Protein AF-A0A1G3VFN0-F1 (afdb_monomer_lite)

Secondary structure (DSSP, 8-state):
-EESS-TTSHHHHHHHHHHHHHHHHHSS----EE---GGGHHHHHHHHHS-SSSS--B---HIIIIIHHHHS--SS---HHHHHHHHHHHHHHHHHHHHHHHHTTT-TTHHHHSHHHHHHHHHHHHHHHHHHHHHHHHHHHHHHHHH--

pLDDT: mean 78.55, std 10.73, range [49.28, 92.75]

Sequence (149 aa):
MVIDQGPGGQNDVMTRAVSKAAEKVLGQPIICENRPGGGMIVARNYVLKSKPDGYTLGTGGSYNTVTWPHMQKLPFKYEIAPLVLAFILGPLAENAFRQCLIMSQGNYFIFLSRPFPLIALTIALFLFASQILPSIRKRRRIIAEIEES

Structure (mmCIF, N/CA/C/O backbone):
data_AF-A0A1G3VFN0-F1
#
_entry.id   AF-A0A1G3VFN0-F1
#
loop_
_atom_site.group_PDB
_atom_site.id
_atom_site.type_symbol
_atom_site.label_atom_id
_atom_site.label_alt_id
_atom_site.label_comp_id
_atom_site.label_asym_id
_atom_site.label_entity_id
_atom_site.label_seq_id
_atom_site.pdbx_PDB_ins_code
_atom_site.Cartn_x
_atom_site.Cartn_y
_atom_site.Cartn_z
_atom_site.occupancy
_atom_site.B_iso_or_equiv
_atom_site.auth_seq_id
_atom_site.auth_comp_id
_atom_site.auth_asym_id
_atom_site.auth_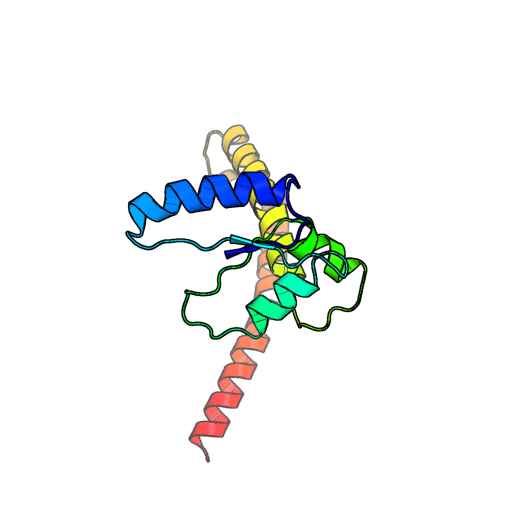atom_id
_atom_site.pdbx_PDB_model_num
ATOM 1 N N . MET A 1 1 ? -11.650 3.951 13.563 1.00 86.88 1 MET A N 1
ATOM 2 C CA . MET A 1 1 ? -10.718 4.501 12.556 1.00 86.88 1 MET A CA 1
ATOM 3 C C . MET A 1 1 ? -9.923 5.638 13.181 1.00 86.88 1 MET A C 1
ATOM 5 O O . MET A 1 1 ? -10.488 6.670 13.521 1.00 86.88 1 MET A O 1
ATOM 9 N N . VAL A 1 2 ? -8.630 5.424 13.400 1.00 90.31 2 VAL A N 1
ATOM 10 C CA . VAL A 1 2 ? -7.737 6.362 14.091 1.00 90.31 2 VAL A CA 1
ATOM 11 C C . VAL A 1 2 ? -7.083 7.287 13.075 1.00 90.31 2 VAL A C 1
ATOM 13 O O . VAL A 1 2 ? -6.496 6.804 12.108 1.00 90.31 2 VAL A O 1
ATOM 16 N N . ILE A 1 3 ? -7.173 8.593 13.312 1.00 90.75 3 ILE A N 1
ATOM 17 C CA . ILE A 1 3 ? -6.687 9.649 12.422 1.00 90.75 3 ILE A CA 1
ATOM 18 C C . ILE A 1 3 ? -5.419 10.266 13.005 1.00 90.75 3 ILE A C 1
ATOM 20 O O . ILE A 1 3 ? -5.380 10.642 14.175 1.00 90.75 3 ILE A O 1
ATOM 24 N N . ASP A 1 4 ? -4.379 10.375 12.186 1.00 86.12 4 ASP A N 1
ATOM 25 C CA . ASP A 1 4 ? -3.043 10.833 12.577 1.00 86.12 4 ASP A CA 1
ATOM 26 C C . ASP A 1 4 ? -2.849 12.357 12.542 1.00 86.12 4 ASP A C 1
ATOM 28 O O . ASP A 1 4 ? -1.872 12.880 13.086 1.00 86.12 4 ASP A O 1
ATOM 32 N N . GLN A 1 5 ? -3.799 13.072 11.940 1.00 85.75 5 GLN A N 1
ATOM 33 C CA . GLN A 1 5 ? -3.863 14.531 11.891 1.00 85.75 5 GLN A CA 1
ATOM 34 C C . GLN A 1 5 ? -4.924 15.102 12.842 1.00 85.75 5 GLN A C 1
ATOM 36 O O . GLN A 1 5 ? -5.842 14.408 13.294 1.00 85.75 5 GLN A O 1
ATOM 41 N N . GLY A 1 6 ? -4.786 16.396 13.147 1.00 86.00 6 GLY A N 1
ATOM 42 C CA . GLY A 1 6 ? -5.776 17.135 13.927 1.00 86.00 6 GLY A CA 1
ATOM 43 C C . GLY A 1 6 ? -7.131 17.238 13.206 1.00 86.00 6 GLY A C 1
ATOM 44 O O . GLY A 1 6 ? -7.179 17.088 11.979 1.00 86.00 6 GLY A O 1
ATOM 45 N N . PRO A 1 7 ? -8.225 17.497 13.947 1.00 88.31 7 PRO A N 1
ATOM 46 C CA . PRO A 1 7 ? -9.550 17.696 13.361 1.00 88.31 7 PRO A CA 1
ATOM 47 C C . PRO A 1 7 ? -9.539 18.782 12.278 1.00 88.31 7 PRO A C 1
ATOM 49 O O . PRO A 1 7 ? -8.885 19.811 12.439 1.00 88.31 7 PRO A O 1
ATOM 52 N N . GLY A 1 8 ? -10.246 18.555 11.171 1.00 86.19 8 GLY A N 1
ATOM 53 C CA . GLY A 1 8 ? -10.310 19.489 10.040 1.00 86.19 8 GLY A CA 1
ATOM 54 C C . GLY A 1 8 ? -9.095 19.473 9.102 1.00 86.19 8 GLY A C 1
ATOM 55 O O . GLY A 1 8 ? -9.104 20.175 8.093 1.00 86.19 8 GLY A O 1
ATOM 56 N N . GLY A 1 9 ? -8.064 18.667 9.382 1.00 85.44 9 GLY A N 1
ATOM 57 C CA . GLY A 1 9 ? -6.962 18.427 8.446 1.00 85.44 9 GLY A CA 1
ATOM 58 C C . GLY A 1 9 ? -7.406 17.667 7.189 1.00 85.44 9 GLY A C 1
ATOM 59 O O . GLY A 1 9 ? -8.451 17.014 7.174 1.00 85.44 9 GLY A O 1
ATOM 60 N N . GLN A 1 10 ? -6.584 17.695 6.134 1.00 84.00 10 GLN A N 1
ATOM 61 C CA . GLN A 1 10 ? -6.892 17.022 4.864 1.00 84.00 10 GLN A CA 1
ATOM 62 C C . GLN A 1 10 ? -7.189 15.525 5.056 1.00 84.00 10 GLN A C 1
ATOM 64 O O . GLN A 1 10 ? -8.172 15.019 4.509 1.00 84.00 10 GLN A O 1
ATOM 69 N N . ASN A 1 11 ? -6.396 14.828 5.884 1.00 84.56 11 ASN A N 1
ATOM 70 C CA . ASN A 1 11 ? -6.655 13.421 6.193 1.00 84.56 11 ASN A CA 1
ATOM 71 C C . ASN A 1 11 ? -7.941 13.233 7.002 1.00 84.56 11 ASN A C 1
ATOM 73 O O . ASN A 1 11 ? -8.639 12.254 6.770 1.00 84.56 11 ASN A O 1
ATOM 77 N N . ASP A 1 12 ? -8.280 14.133 7.928 1.00 89.69 12 ASP A N 1
ATOM 78 C CA . ASP A 1 12 ? -9.487 14.005 8.755 1.00 89.69 12 ASP A CA 1
ATOM 79 C C . ASP A 1 12 ? -10.759 14.087 7.904 1.00 89.69 12 ASP A C 1
ATOM 81 O O . ASP A 1 12 ? -11.623 13.210 7.981 1.00 89.69 12 ASP A O 1
ATOM 85 N N . VAL A 1 13 ? -10.823 15.082 7.015 1.00 91.50 13 VAL A N 1
ATOM 86 C CA . VAL A 1 13 ? -11.954 15.274 6.097 1.00 91.50 13 VAL A CA 1
ATOM 87 C C . VAL A 1 13 ? -12.116 14.066 5.173 1.00 91.50 13 VAL A C 1
ATOM 89 O O . VAL A 1 13 ? -13.210 13.504 5.074 1.00 91.50 13 VAL A O 1
ATOM 92 N N . MET A 1 14 ? -11.025 13.623 4.540 1.00 90.38 14 MET A N 1
ATOM 93 C CA . MET A 1 14 ? -11.050 12.467 3.641 1.00 90.38 14 MET A CA 1
ATOM 94 C C . MET A 1 14 ? -11.4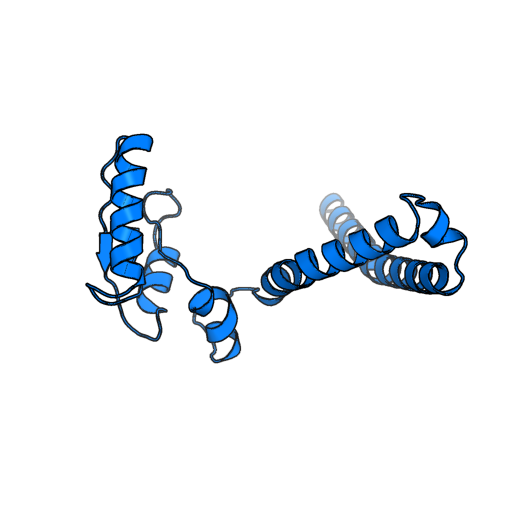52 11.188 4.382 1.00 90.38 14 MET A C 1
ATOM 96 O O . MET A 1 14 ? -12.303 10.437 3.912 1.00 90.38 14 MET A O 1
ATOM 100 N N . THR A 1 15 ? -10.891 10.961 5.569 1.00 90.94 15 THR A N 1
ATOM 101 C CA . THR A 1 15 ? -11.177 9.771 6.375 1.00 90.94 15 THR A CA 1
ATOM 102 C C . THR A 1 15 ? -12.639 9.715 6.772 1.00 90.94 15 THR A C 1
ATOM 104 O O . THR A 1 15 ? -13.264 8.675 6.619 1.00 90.94 15 THR A O 1
ATOM 107 N N . ARG A 1 16 ? -13.218 10.820 7.250 1.00 92.19 16 ARG A N 1
ATOM 108 C CA . ARG A 1 16 ? -14.635 10.860 7.639 1.00 92.19 16 ARG A CA 1
ATOM 109 C C . ARG A 1 16 ? -15.562 10.612 6.452 1.00 92.19 16 ARG A C 1
ATOM 111 O O . ARG A 1 16 ? -16.558 9.908 6.606 1.00 92.19 16 ARG A O 1
ATOM 118 N N . ALA A 1 17 ? -15.224 11.134 5.272 1.00 91.69 17 ALA A N 1
ATOM 119 C CA . ALA A 1 17 ? -15.972 10.854 4.049 1.00 91.69 17 ALA A CA 1
ATOM 120 C C . ALA A 1 17 ? -15.920 9.362 3.677 1.00 91.69 17 ALA A C 1
ATOM 122 O O . ALA A 1 17 ? -16.962 8.758 3.413 1.00 91.69 17 ALA A O 1
ATOM 123 N N . VAL A 1 18 ? -14.729 8.755 3.723 1.00 91.75 18 VAL A N 1
ATOM 124 C CA . VAL A 1 18 ? -14.535 7.320 3.464 1.00 91.75 18 VAL A CA 1
ATOM 125 C C . VAL A 1 18 ? -15.264 6.470 4.500 1.00 91.75 18 VAL A C 1
ATOM 127 O O . VAL A 1 18 ? -15.986 5.557 4.114 1.00 91.75 18 VAL A O 1
ATOM 130 N N . SER A 1 19 ? -15.147 6.789 5.789 1.00 90.94 19 SER A N 1
ATOM 131 C CA . SER A 1 19 ? -15.847 6.094 6.872 1.00 90.94 19 SER A CA 1
ATOM 132 C C . SER A 1 19 ? -17.353 6.091 6.635 1.00 90.94 19 SER A C 1
ATOM 134 O O . SER A 1 19 ? -17.958 5.028 6.609 1.00 90.94 19 SER A O 1
ATOM 136 N N . LYS A 1 20 ? -17.954 7.246 6.329 1.00 91.69 20 LYS A N 1
ATOM 137 C CA . LYS A 1 20 ? -19.395 7.350 6.051 1.00 91.69 20 LYS A CA 1
ATOM 138 C C . LYS A 1 20 ? -19.839 6.533 4.831 1.00 91.69 20 LYS A C 1
ATOM 140 O O . LYS A 1 20 ? -20.967 6.045 4.780 1.00 91.69 20 LYS A O 1
ATOM 145 N N . ALA A 1 21 ? -18.981 6.401 3.819 1.00 91.44 21 ALA A N 1
ATOM 146 C CA . ALA A 1 21 ? -19.256 5.546 2.666 1.00 91.44 21 ALA A CA 1
ATOM 147 C C . ALA A 1 21 ? -19.117 4.056 3.019 1.00 91.44 21 ALA A C 1
ATOM 149 O O . ALA A 1 21 ? -19.967 3.251 2.641 1.00 91.44 21 ALA A O 1
ATOM 150 N N . ALA A 1 22 ? -18.078 3.701 3.771 1.00 89.69 22 ALA A N 1
ATOM 151 C CA . ALA A 1 22 ? -17.785 2.337 4.185 1.00 89.69 22 ALA A CA 1
ATOM 152 C C . ALA A 1 22 ? -18.820 1.788 5.182 1.00 89.69 22 ALA A C 1
ATOM 154 O O . ALA A 1 22 ? -19.162 0.613 5.092 1.00 89.69 22 ALA A O 1
ATOM 155 N N . GLU A 1 23 ? -19.398 2.630 6.046 1.00 92.12 23 GLU A N 1
ATOM 156 C CA . GLU A 1 23 ? -20.513 2.272 6.938 1.00 92.12 23 GLU A CA 1
ATOM 157 C C . GLU A 1 23 ? -21.685 1.630 6.182 1.00 92.12 23 GLU A C 1
ATOM 159 O O . GLU A 1 23 ? -22.275 0.660 6.657 1.00 92.12 23 GLU A O 1
ATOM 164 N N . LYS A 1 24 ? -21.992 2.115 4.969 1.00 89.88 24 LYS A N 1
ATOM 165 C CA . LYS A 1 24 ? -23.080 1.571 4.137 1.00 89.88 24 LYS A CA 1
ATOM 166 C C . LYS A 1 24 ? -22.807 0.151 3.643 1.00 89.88 24 LYS A C 1
ATOM 168 O O . LYS A 1 24 ? -23.749 -0.601 3.429 1.00 89.88 24 LYS A O 1
ATOM 173 N N . VAL A 1 25 ? -21.539 -0.186 3.418 1.00 90.62 25 VAL A N 1
ATOM 174 C CA . VAL A 1 25 ? -21.115 -1.494 2.893 1.00 90.62 25 VAL A CA 1
ATOM 175 C C . VAL A 1 25 ? -20.898 -2.484 4.033 1.00 90.62 25 VAL A C 1
ATOM 177 O O . VAL A 1 25 ? -21.281 -3.643 3.927 1.00 90.62 25 VAL A O 1
ATOM 180 N N . LEU A 1 26 ? -20.294 -2.022 5.127 1.00 87.56 26 LEU A N 1
ATOM 181 C CA . LEU A 1 26 ? -19.954 -2.849 6.282 1.00 87.56 26 LEU A CA 1
ATOM 182 C C . LEU A 1 26 ? -21.149 -3.094 7.208 1.00 87.56 26 LEU A C 1
ATOM 184 O O . LEU A 1 26 ? -21.106 -4.017 8.016 1.00 87.56 26 LEU A O 1
ATOM 188 N N . GLY A 1 27 ? -22.195 -2.264 7.129 1.00 89.25 27 GLY A N 1
ATOM 189 C CA . GLY A 1 27 ? -23.358 -2.355 8.016 1.00 89.25 27 GLY A CA 1
ATOM 190 C C . GLY A 1 27 ? -23.033 -2.056 9.484 1.00 89.25 27 GLY A C 1
ATOM 191 O O . GLY A 1 27 ? -23.847 -2.332 10.361 1.00 89.25 27 GLY A O 1
ATOM 192 N N . GLN A 1 28 ? -21.850 -1.505 9.762 1.00 89.12 28 GLN A N 1
ATOM 193 C CA . GLN A 1 28 ? -21.374 -1.157 11.096 1.00 89.12 28 GLN A CA 1
ATOM 194 C C . GLN A 1 28 ? -20.887 0.295 11.118 1.00 89.12 28 GLN A C 1
ATOM 196 O O . GLN A 1 28 ? -20.269 0.733 10.144 1.00 89.12 28 GLN A O 1
ATOM 201 N N . PRO A 1 29 ? -21.134 1.039 12.213 1.00 90.56 29 PRO A N 1
ATOM 202 C CA . PRO A 1 29 ? -20.658 2.410 12.358 1.00 90.56 29 PRO A CA 1
ATOM 203 C C . PRO A 1 29 ? -19.127 2.454 12.445 1.00 90.56 29 PRO A C 1
ATOM 205 O O . PRO A 1 29 ? -18.511 1.666 13.165 1.00 90.56 29 PRO A O 1
ATOM 208 N N . ILE A 1 30 ? -18.504 3.415 11.762 1.00 92.56 30 ILE A N 1
ATOM 209 C CA . ILE A 1 30 ? -17.060 3.641 11.811 1.00 92.56 30 ILE A CA 1
ATOM 210 C C . ILE A 1 30 ? -16.790 4.914 12.604 1.00 92.56 30 ILE A C 1
ATOM 212 O O . ILE A 1 30 ? -16.930 6.038 12.125 1.00 92.56 30 ILE A O 1
ATOM 216 N N . ILE A 1 31 ? -16.305 4.731 13.829 1.00 92.75 31 ILE A N 1
ATOM 217 C CA . ILE A 1 31 ? -15.965 5.844 14.715 1.00 92.75 31 ILE A CA 1
ATOM 218 C C . ILE A 1 31 ? -14.601 6.420 14.314 1.00 92.75 31 ILE A C 1
ATOM 220 O O . ILE A 1 31 ? -13.586 5.719 14.349 1.00 92.75 31 ILE A O 1
ATOM 224 N N . CYS A 1 32 ? -14.572 7.699 13.937 1.00 92.38 32 CYS A N 1
ATOM 225 C CA . CYS A 1 32 ? -13.347 8.440 13.626 1.00 92.38 32 CYS A CA 1
ATOM 226 C C . CYS A 1 32 ? -12.796 9.159 14.865 1.00 92.38 32 CYS A C 1
ATOM 228 O O . CYS A 1 32 ? -13.430 10.093 15.362 1.00 92.38 32 CYS A O 1
ATOM 230 N N . GLU A 1 33 ? -11.599 8.776 15.314 1.00 91.62 33 GLU A N 1
ATOM 231 C CA . GLU A 1 33 ? -10.924 9.349 16.486 1.00 91.62 33 GLU A CA 1
ATOM 232 C C . GLU A 1 33 ? -9.587 9.988 16.085 1.00 91.62 33 GLU A C 1
ATOM 234 O O . GLU A 1 33 ? -8.692 9.310 15.577 1.00 91.62 33 GLU A O 1
ATOM 239 N N . ASN A 1 34 ? -9.431 11.293 16.321 1.00 91.94 34 ASN A N 1
ATOM 240 C CA . ASN A 1 34 ? -8.186 12.007 16.040 1.00 91.94 34 ASN A CA 1
ATOM 241 C C . ASN A 1 34 ? -7.182 11.804 17.178 1.00 91.94 34 ASN A C 1
ATOM 243 O O . ASN A 1 34 ? -7.434 12.181 18.320 1.00 91.94 34 ASN A O 1
ATOM 247 N N . ARG A 1 35 ? -6.006 11.267 16.848 1.00 89.88 35 ARG A N 1
ATOM 248 C CA . ARG A 1 35 ? -4.859 11.122 17.752 1.00 89.88 35 ARG A CA 1
ATOM 249 C C . ARG A 1 35 ? -3.615 11.785 17.145 1.00 89.88 35 ARG A C 1
ATOM 251 O O . ARG A 1 35 ? -2.664 11.085 16.782 1.00 89.88 35 ARG A O 1
ATOM 258 N N . PRO A 1 36 ? -3.610 13.126 17.005 1.00 86.56 36 PRO A N 1
ATOM 259 C CA . PRO A 1 36 ? -2.470 13.844 16.453 1.00 86.56 36 PRO A CA 1
ATOM 260 C C . PRO A 1 36 ? -1.261 13.806 17.395 1.00 86.56 36 PRO A C 1
ATOM 262 O O . PRO A 1 36 ? -1.399 13.661 18.609 1.00 86.56 36 PRO A O 1
ATOM 265 N N . GLY A 1 37 ? -0.065 13.991 16.835 1.00 81.81 37 GLY A N 1
ATOM 266 C CA . GLY A 1 37 ? 1.166 14.184 17.608 1.00 81.81 37 GLY A CA 1
ATOM 267 C C . GLY A 1 37 ? 2.356 13.367 17.112 1.00 81.81 37 GLY A C 1
ATOM 268 O O . GLY A 1 37 ? 2.203 12.350 16.430 1.00 81.81 37 GLY A O 1
ATOM 269 N N . GLY A 1 38 ? 3.561 13.838 17.457 1.00 76.94 38 GLY A N 1
ATOM 270 C CA . GLY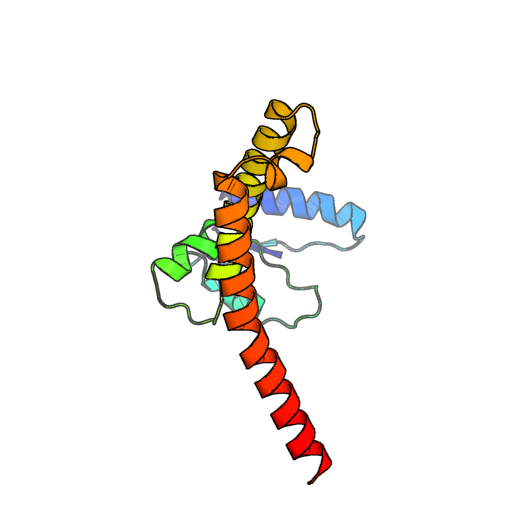 A 1 38 ? 4.824 13.152 17.164 1.00 76.94 38 GLY A CA 1
ATOM 271 C C . GLY A 1 38 ? 5.015 12.828 15.683 1.00 76.94 38 GLY A C 1
ATOM 272 O O . GLY A 1 38 ? 5.374 11.702 15.364 1.00 76.94 38 GLY A O 1
ATOM 273 N N . GLY A 1 39 ? 4.676 13.755 14.778 1.00 74.62 39 GLY A N 1
ATOM 274 C CA . GLY A 1 39 ? 4.795 13.526 13.334 1.00 74.62 39 GLY A CA 1
ATOM 275 C C . GLY A 1 39 ? 3.995 12.317 12.848 1.00 74.62 39 GLY A C 1
ATOM 276 O O . GLY A 1 39 ? 4.507 11.544 12.050 1.00 74.62 39 GLY A O 1
ATOM 277 N N . MET A 1 40 ? 2.769 12.133 13.364 1.00 77.81 40 MET A N 1
ATOM 278 C CA . MET A 1 40 ? 1.863 11.014 13.052 1.00 77.81 40 MET A CA 1
ATOM 279 C C . MET A 1 40 ? 2.241 9.670 13.716 1.00 77.81 40 MET A C 1
ATOM 281 O O . MET A 1 40 ? 1.550 8.665 13.522 1.00 77.81 40 MET A O 1
ATOM 285 N N . ILE A 1 41 ? 3.297 9.622 14.542 1.00 77.00 41 ILE A N 1
ATOM 286 C CA . ILE A 1 41 ? 3.690 8.405 15.271 1.00 77.00 41 ILE A CA 1
ATOM 287 C C . ILE A 1 41 ? 2.624 8.005 16.292 1.00 77.00 41 ILE A C 1
ATOM 289 O O . ILE A 1 41 ? 2.356 6.819 16.434 1.00 77.00 41 ILE A O 1
ATOM 293 N N . VAL A 1 42 ? 2.003 8.951 17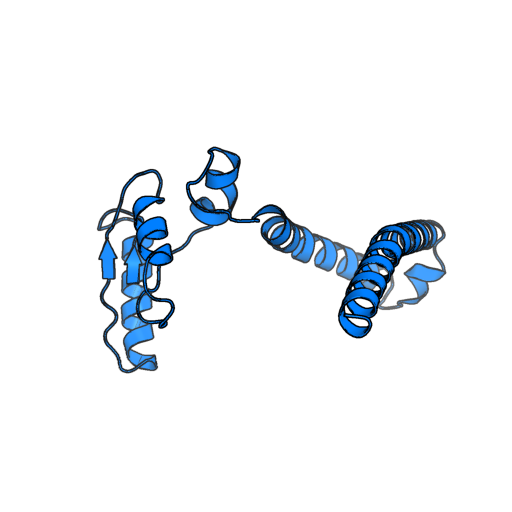.002 1.00 84.75 42 VAL A N 1
ATOM 294 C CA . VAL A 1 42 ? 1.106 8.647 18.137 1.00 84.75 42 VAL A CA 1
ATOM 295 C C . VAL A 1 42 ? -0.082 7.780 17.715 1.00 84.75 42 VAL A C 1
ATOM 297 O O . VAL A 1 42 ? -0.308 6.719 18.301 1.00 84.75 42 VAL A O 1
ATOM 300 N N . ALA A 1 43 ? -0.792 8.180 16.660 1.00 85.62 43 ALA A N 1
ATOM 301 C CA . ALA A 1 43 ? -1.883 7.401 16.081 1.00 85.62 43 ALA A CA 1
ATOM 302 C C . ALA A 1 43 ? -1.425 6.009 15.624 1.00 85.62 43 ALA A C 1
ATOM 304 O O . ALA A 1 43 ? -2.085 5.008 15.897 1.00 85.62 43 ALA A O 1
ATOM 305 N N . ARG A 1 44 ? -0.262 5.917 14.971 1.00 82.38 44 ARG A N 1
ATOM 306 C CA . ARG A 1 44 ? 0.237 4.645 14.440 1.00 82.38 44 ARG A CA 1
ATOM 307 C C . ARG A 1 44 ? 0.616 3.660 15.536 1.00 82.38 44 ARG A C 1
ATOM 309 O O . ARG A 1 44 ? 0.283 2.485 15.480 1.00 82.38 44 ARG A O 1
ATOM 316 N N . ASN A 1 45 ? 1.287 4.176 16.545 1.00 82.94 45 ASN A N 1
ATOM 317 C CA . ASN A 1 45 ? 1.719 3.491 17.749 1.00 82.94 45 ASN A CA 1
ATOM 318 C C . ASN A 1 45 ? 0.521 2.948 18.549 1.00 82.94 45 ASN A C 1
ATOM 320 O O . ASN A 1 45 ? 0.560 1.836 19.067 1.00 82.94 45 ASN A O 1
ATOM 324 N N . TYR A 1 46 ? -0.580 3.701 18.576 1.00 86.56 46 TYR A N 1
ATOM 325 C CA . TYR A 1 46 ? -1.848 3.252 19.142 1.00 86.56 46 TYR A CA 1
ATOM 326 C C . TYR A 1 46 ? -2.459 2.083 18.349 1.00 86.56 46 TYR A C 1
ATOM 328 O O . TYR A 1 46 ? -2.814 1.063 18.938 1.00 86.56 46 TYR A O 1
ATOM 336 N N . VAL A 1 47 ? -2.515 2.182 17.016 1.00 87.06 47 VAL A N 1
ATOM 337 C CA . VAL A 1 47 ? -3.044 1.110 16.151 1.00 87.06 47 VAL A CA 1
ATOM 338 C C . VAL A 1 47 ? -2.183 -0.153 16.243 1.00 87.06 47 VAL A C 1
ATOM 340 O O . VAL A 1 47 ? -2.718 -1.244 16.386 1.00 87.06 47 VAL A O 1
ATOM 343 N N . LEU A 1 48 ? -0.854 -0.017 16.256 1.00 84.75 48 LEU A N 1
ATOM 344 C CA . LEU A 1 48 ? 0.077 -1.146 16.388 1.00 84.75 48 LEU A CA 1
ATOM 345 C C . LEU A 1 48 ? -0.036 -1.884 17.727 1.00 84.75 48 LEU A C 1
ATOM 347 O O . LEU A 1 48 ? 0.256 -3.073 17.791 1.00 84.75 48 LEU A O 1
ATOM 351 N N . LYS A 1 49 ? -0.432 -1.187 18.796 1.00 85.12 49 LYS A N 1
ATOM 352 C CA . LYS A 1 49 ? -0.664 -1.781 20.122 1.00 85.12 49 LYS A CA 1
ATOM 353 C C . LYS A 1 49 ? -2.084 -2.315 20.303 1.00 85.12 49 LYS A C 1
ATOM 355 O O . LYS A 1 49 ? -2.372 -2.928 21.328 1.00 85.12 49 LYS A O 1
ATOM 360 N N . SER A 1 50 ? -2.974 -2.048 19.354 1.00 89.06 50 SER A N 1
ATOM 361 C CA . SER A 1 50 ? -4.352 -2.524 19.405 1.00 89.06 50 SER A CA 1
ATOM 362 C C . SER A 1 50 ? -4.429 -4.000 19.025 1.00 89.06 50 SER A C 1
ATOM 364 O O . SER A 1 50 ? -3.518 -4.551 18.406 1.00 89.06 50 SER A O 1
ATOM 366 N N . LYS A 1 51 ? -5.522 -4.660 19.414 1.00 88.62 51 LYS A N 1
ATOM 367 C CA . LYS A 1 51 ? -5.745 -6.060 19.048 1.00 88.62 51 LYS A CA 1
ATOM 368 C C . LYS A 1 51 ? -5.858 -6.179 17.518 1.00 88.62 51 LYS A C 1
ATOM 370 O O . LYS A 1 51 ? -6.510 -5.337 16.903 1.00 88.62 51 LYS A O 1
ATOM 375 N N . PRO A 1 52 ? -5.253 -7.203 16.888 1.00 87.69 52 PRO A N 1
ATOM 376 C CA . PRO A 1 52 ? -5.352 -7.432 15.446 1.00 87.69 52 PRO A CA 1
ATOM 377 C C . PRO A 1 52 ? -6.693 -8.100 15.086 1.00 87.69 52 PRO A C 1
ATOM 379 O O . PRO A 1 52 ? -6.727 -9.161 14.475 1.00 87.69 52 PRO A O 1
ATOM 382 N N . ASP A 1 53 ? -7.802 -7.499 15.515 1.00 88.25 53 ASP A N 1
ATOM 383 C CA . ASP A 1 53 ? -9.172 -8.007 15.354 1.00 88.25 53 ASP A CA 1
ATOM 384 C C . ASP A 1 53 ? -9.935 -7.338 14.196 1.00 88.25 53 ASP A C 1
ATOM 386 O O . ASP A 1 53 ? -11.084 -7.676 13.927 1.00 88.25 53 ASP A O 1
ATOM 390 N N . GLY A 1 54 ? -9.295 -6.395 13.500 1.00 84.62 54 GLY A N 1
ATOM 391 C CA . GLY A 1 54 ? -9.873 -5.664 12.372 1.00 84.62 54 GLY A CA 1
ATOM 392 C C . GLY A 1 54 ? -10.770 -4.484 12.762 1.00 84.62 54 GLY A C 1
ATOM 393 O O . GLY A 1 54 ? -11.144 -3.714 11.880 1.00 84.62 54 GLY A O 1
ATOM 394 N N . TYR A 1 55 ? -11.063 -4.275 14.050 1.00 89.06 55 TYR A N 1
ATOM 395 C CA . TYR A 1 55 ? -11.911 -3.167 14.511 1.00 89.06 55 TYR A CA 1
ATOM 396 C C . TYR A 1 55 ? -11.128 -1.864 14.710 1.00 89.06 55 TYR A C 1
ATOM 398 O O . TYR A 1 55 ? -11.675 -0.766 14.561 1.00 89.06 55 TYR A O 1
ATOM 406 N N . THR A 1 56 ? -9.823 -1.962 14.971 1.00 88.69 56 THR A N 1
ATOM 407 C CA . THR A 1 56 ? -8.945 -0.793 15.074 1.00 88.69 56 THR A CA 1
ATOM 408 C C . THR A 1 56 ? -8.141 -0.590 13.797 1.00 88.69 56 THR A C 1
ATOM 410 O O . THR A 1 56 ? -7.017 -1.063 13.648 1.00 88.69 56 THR A O 1
ATOM 413 N N . LEU A 1 57 ? -8.722 0.170 12.872 1.00 87.19 57 LEU A N 1
ATOM 414 C CA . LEU A 1 57 ? -8.050 0.621 11.653 1.00 87.19 57 LEU A CA 1
ATOM 415 C C . LEU A 1 57 ? -7.417 2.000 11.855 1.00 87.19 57 LEU A C 1
ATOM 417 O O . LEU A 1 57 ? -7.984 2.852 12.543 1.00 87.19 57 LEU A O 1
ATOM 421 N N . GLY A 1 58 ? -6.266 2.230 11.225 1.00 85.56 58 GLY A N 1
ATOM 422 C CA . GLY A 1 58 ? -5.555 3.508 11.229 1.00 85.56 58 GLY A CA 1
ATOM 423 C C . GLY A 1 58 ? -5.451 4.111 9.837 1.00 85.56 58 GLY A C 1
ATOM 424 O O . GLY A 1 58 ? -5.290 3.389 8.855 1.00 85.56 58 GLY A O 1
ATOM 425 N N . THR A 1 59 ? -5.496 5.436 9.754 1.00 79.12 59 THR A N 1
ATOM 426 C CA . THR A 1 59 ? -5.239 6.159 8.509 1.00 79.12 59 THR A CA 1
ATOM 427 C C . THR A 1 59 ? -3.738 6.249 8.273 1.00 79.12 59 THR A C 1
ATOM 429 O O . THR A 1 59 ? -2.979 6.623 9.167 1.00 79.12 59 THR A O 1
ATOM 432 N N . GLY A 1 60 ? -3.296 5.886 7.071 1.00 71.00 60 GLY A N 1
ATOM 433 C CA . GLY A 1 60 ? -1.894 5.939 6.673 1.00 71.00 60 GLY A CA 1
ATOM 434 C C . GLY A 1 60 ? -1.725 6.733 5.387 1.00 71.00 60 GLY A C 1
ATOM 435 O O . GLY A 1 60 ? -2.519 6.595 4.462 1.00 71.00 60 GLY A O 1
ATOM 436 N N . GLY A 1 61 ? -0.677 7.549 5.329 1.00 67.31 61 GLY A N 1
ATOM 437 C CA . GLY A 1 61 ? -0.233 8.221 4.112 1.00 67.31 61 GLY A CA 1
ATOM 438 C C . GLY A 1 61 ? 1.236 7.924 3.829 1.00 67.31 61 GLY A C 1
ATOM 439 O O . GLY A 1 61 ? 1.975 7.507 4.727 1.00 67.31 61 GLY A O 1
ATOM 440 N N . SER A 1 62 ? 1.671 8.200 2.596 1.00 60.12 62 SER A N 1
ATOM 441 C CA . SER A 1 62 ? 3.047 7.979 2.120 1.00 60.12 62 SER A CA 1
ATOM 442 C C . SER A 1 62 ? 4.108 8.563 3.061 1.00 60.12 62 SER A C 1
ATOM 444 O O . SER A 1 62 ? 5.194 8.005 3.206 1.00 60.12 62 SER A O 1
ATOM 446 N N . TYR A 1 63 ? 3.773 9.655 3.755 1.00 63.69 63 TYR A N 1
ATOM 447 C CA . TYR A 1 63 ? 4.672 10.338 4.682 1.00 63.69 63 TYR A CA 1
ATOM 448 C C . TYR A 1 63 ? 5.079 9.476 5.897 1.00 63.69 63 TYR A C 1
ATOM 450 O O . TYR A 1 63 ? 6.220 9.503 6.353 1.00 63.69 63 TYR A O 1
ATOM 458 N N . ASN A 1 64 ? 4.153 8.663 6.410 1.00 60.66 64 ASN A N 1
ATOM 459 C CA . ASN A 1 64 ? 4.360 7.849 7.611 1.00 60.66 64 ASN A CA 1
ATOM 460 C C . ASN A 1 64 ? 4.979 6.479 7.278 1.00 60.66 64 ASN A C 1
ATOM 462 O O . ASN A 1 64 ? 5.656 5.862 8.098 1.00 60.66 64 ASN A O 1
ATOM 466 N N . THR A 1 65 ? 4.760 5.980 6.059 1.00 62.22 65 THR A N 1
ATOM 467 C CA . THR A 1 65 ? 5.321 4.702 5.606 1.00 62.22 65 THR A CA 1
ATOM 468 C C . THR A 1 65 ? 6.701 4.832 4.983 1.00 62.22 65 THR A C 1
ATOM 470 O O . THR A 1 65 ? 7.435 3.857 5.043 1.00 62.22 65 THR A O 1
ATOM 473 N N . VAL A 1 66 ? 7.061 5.981 4.397 1.00 63.81 66 VAL A N 1
ATOM 474 C CA . VAL A 1 66 ? 8.274 6.105 3.565 1.00 63.81 66 VAL A CA 1
ATOM 475 C C . VAL A 1 66 ? 9.280 7.113 4.113 1.00 63.81 66 VAL A C 1
ATOM 477 O O . VAL A 1 66 ? 10.437 6.758 4.328 1.00 63.81 66 VAL A O 1
ATOM 480 N N . THR A 1 67 ? 8.871 8.359 4.352 1.00 63.88 67 THR A N 1
ATOM 481 C CA . THR A 1 67 ? 9.811 9.444 4.688 1.00 63.88 67 THR A CA 1
ATOM 482 C C . THR A 1 67 ? 10.205 9.454 6.158 1.00 63.88 67 THR A C 1
ATOM 484 O O . THR A 1 67 ? 11.392 9.497 6.470 1.00 63.88 67 THR A O 1
ATOM 487 N N . TRP A 1 68 ? 9.247 9.369 7.081 1.00 62.94 68 TRP A N 1
ATOM 488 C CA . TRP A 1 68 ? 9.540 9.453 8.518 1.00 62.94 68 TRP A CA 1
ATOM 489 C C . TRP A 1 68 ? 10.546 8.410 9.052 1.00 62.94 68 TRP A C 1
ATOM 491 O O . TRP A 1 68 ? 11.462 8.775 9.787 1.00 62.94 68 TRP A O 1
ATOM 501 N N . PRO A 1 69 ? 10.453 7.132 8.655 1.00 64.25 69 PRO A N 1
ATOM 502 C CA . PRO A 1 69 ? 11.397 6.099 9.079 1.00 64.25 69 PRO A CA 1
ATOM 503 C C . PRO A 1 69 ? 12.805 6.273 8.486 1.00 64.25 69 PRO A C 1
ATOM 505 O O . PRO A 1 69 ? 13.777 5.770 9.042 1.00 64.25 69 PRO A O 1
ATOM 508 N N . HIS A 1 70 ? 12.915 6.970 7.350 1.00 64.94 70 HIS A N 1
ATOM 509 C CA . HIS A 1 70 ? 14.196 7.343 6.753 1.00 64.94 70 HIS A CA 1
ATOM 510 C C . HIS A 1 70 ? 14.817 8.559 7.457 1.00 64.94 70 HIS A C 1
ATOM 512 O O . HIS A 1 70 ? 16.036 8.691 7.511 1.00 64.94 70 HIS A O 1
ATOM 518 N N . MET A 1 71 ? 13.984 9.425 8.035 1.00 63.97 71 MET A N 1
ATOM 519 C CA . MET A 1 71 ? 14.425 10.613 8.761 1.00 63.97 71 MET A CA 1
ATOM 520 C C . MET A 1 71 ? 14.760 10.341 10.234 1.00 63.97 71 MET A C 1
ATOM 522 O O . MET A 1 71 ? 15.570 11.067 10.806 1.00 63.97 71 MET A O 1
ATOM 526 N N . GLN A 1 72 ? 14.120 9.356 10.882 1.00 66.50 72 GLN A N 1
ATOM 527 C CA . GLN A 1 72 ? 14.213 9.151 12.334 1.00 66.50 72 GLN A CA 1
ATOM 528 C C . GLN A 1 72 ? 14.097 7.673 12.736 1.00 66.50 72 GLN A C 1
ATOM 530 O O . GLN A 1 72 ? 13.361 6.898 12.124 1.00 66.50 72 GLN A O 1
ATOM 535 N N . LYS A 1 73 ? 14.767 7.285 13.833 1.00 61.47 73 LYS A N 1
ATOM 536 C CA . LYS A 1 73 ? 14.589 5.957 14.445 1.00 61.47 73 LYS A CA 1
ATOM 537 C C . LYS A 1 73 ? 13.188 5.848 15.049 1.00 61.47 73 LYS A C 1
ATOM 539 O O . LYS A 1 73 ? 12.868 6.532 16.018 1.00 61.47 73 LYS A O 1
ATOM 544 N N . LEU A 1 74 ? 12.368 4.967 14.484 1.00 66.25 74 LEU A N 1
ATOM 545 C CA . LEU A 1 74 ? 11.019 4.700 14.970 1.00 66.25 74 LEU A CA 1
ATOM 546 C C . LEU A 1 74 ? 10.997 3.677 16.118 1.00 66.25 74 LEU A C 1
ATOM 548 O O . LEU A 1 74 ? 11.834 2.775 16.143 1.00 66.25 74 LEU A O 1
ATOM 552 N N . PRO A 1 75 ? 9.996 3.738 17.021 1.00 60.44 75 PRO A N 1
ATOM 553 C CA . PRO A 1 75 ? 9.801 2.727 18.064 1.00 60.44 75 PRO A CA 1
ATOM 554 C C . PRO A 1 75 ? 9.286 1.371 17.538 1.00 60.44 75 PRO A C 1
ATOM 556 O O . PRO A 1 75 ? 9.130 0.438 18.322 1.00 60.44 75 PRO A O 1
ATOM 559 N N . PHE A 1 76 ? 9.019 1.242 16.231 1.00 62.47 76 PHE A N 1
ATOM 560 C CA . PHE A 1 76 ? 8.530 0.015 15.585 1.00 62.47 76 PHE A CA 1
ATOM 561 C C . PHE A 1 76 ? 9.480 -0.390 14.463 1.00 62.47 76 PHE A C 1
ATOM 563 O O . PHE A 1 76 ? 9.926 0.459 13.688 1.00 62.47 76 PHE A O 1
ATOM 570 N N . LYS A 1 77 ? 9.753 -1.693 14.342 1.00 59.09 77 LYS A N 1
ATOM 571 C CA . LYS A 1 77 ? 10.479 -2.251 13.196 1.00 59.09 77 LYS A CA 1
ATOM 572 C C . LYS A 1 77 ? 9.551 -2.274 11.985 1.00 59.09 77 LYS A C 1
ATOM 574 O O . LYS A 1 77 ? 8.608 -3.056 11.951 1.00 59.09 77 LYS A O 1
ATOM 579 N N . TYR A 1 78 ? 9.831 -1.435 10.996 1.00 58.03 78 TYR A N 1
ATOM 580 C CA . TYR A 1 78 ? 9.188 -1.499 9.687 1.00 58.03 78 TYR A CA 1
ATOM 581 C C . TYR A 1 78 ? 10.287 -1.682 8.639 1.00 58.03 78 TYR A C 1
ATOM 583 O O . TYR A 1 78 ? 11.142 -0.813 8.474 1.00 58.03 78 TYR A O 1
ATOM 591 N N . GLU A 1 79 ? 10.288 -2.813 7.931 1.00 61.25 79 GLU A N 1
ATOM 592 C CA . GLU A 1 79 ? 11.167 -3.018 6.775 1.00 61.25 79 GLU A CA 1
ATOM 593 C C . GLU A 1 79 ? 10.530 -2.352 5.555 1.00 61.25 79 GLU A C 1
ATOM 595 O O . GLU A 1 79 ? 9.778 -2.942 4.788 1.00 61.25 79 GLU A O 1
ATOM 600 N N . ILE A 1 80 ? 10.760 -1.051 5.436 1.00 58.41 80 ILE A N 1
ATOM 601 C CA . ILE A 1 80 ? 10.123 -0.183 4.433 1.00 58.41 80 ILE A CA 1
ATOM 602 C C . ILE A 1 80 ? 10.815 -0.300 3.087 1.00 58.41 80 ILE A C 1
ATOM 604 O O . ILE A 1 80 ? 10.182 -0.156 2.042 1.00 58.41 80 ILE A O 1
ATOM 608 N N . ALA A 1 81 ? 12.120 -0.569 3.124 1.00 65.81 81 ALA A N 1
ATOM 609 C CA . ALA A 1 81 ? 12.967 -0.590 1.947 1.00 65.81 81 ALA A CA 1
ATOM 610 C C . ALA A 1 81 ? 12.433 -1.533 0.853 1.00 65.81 81 ALA A C 1
ATOM 612 O O . ALA A 1 81 ? 12.304 -1.062 -0.273 1.00 65.81 81 ALA A O 1
ATOM 613 N N . PRO A 1 82 ? 12.017 -2.787 1.132 1.00 68.94 82 PRO A N 1
ATOM 614 C CA . PRO A 1 82 ? 11.498 -3.671 0.088 1.00 68.94 82 PRO A CA 1
ATOM 615 C C . PRO A 1 82 ? 10.169 -3.190 -0.508 1.00 68.94 82 PRO A C 1
ATOM 617 O O . PRO A 1 82 ? 9.966 -3.291 -1.714 1.00 68.94 82 PRO A O 1
ATOM 620 N N . LEU A 1 83 ? 9.273 -2.635 0.316 1.00 70.31 83 LEU A N 1
ATOM 621 C CA . LEU A 1 83 ? 7.943 -2.203 -0.123 1.00 70.31 83 LEU A CA 1
ATOM 622 C C . LEU A 1 83 ? 8.016 -0.945 -0.998 1.00 70.31 83 LEU A C 1
ATOM 624 O O . LEU A 1 83 ? 7.361 -0.864 -2.032 1.00 70.31 83 LEU A O 1
ATOM 628 N N . VAL A 1 84 ? 8.839 0.027 -0.600 1.00 70.00 84 VAL A N 1
ATOM 629 C CA . VAL A 1 84 ? 9.067 1.264 -1.360 1.00 70.00 84 VAL A CA 1
ATOM 630 C C . VAL A 1 84 ? 9.814 0.967 -2.648 1.00 70.00 84 VAL A C 1
ATOM 632 O O . VAL A 1 84 ? 9.457 1.492 -3.699 1.00 70.00 84 VAL A O 1
ATOM 635 N N . LEU A 1 85 ? 10.801 0.074 -2.582 1.00 72.81 85 LEU A N 1
ATOM 636 C CA . LEU A 1 85 ? 11.513 -0.394 -3.758 1.00 72.81 85 LEU A CA 1
ATOM 637 C C . LEU A 1 85 ? 10.551 -1.066 -4.743 1.00 72.81 85 LEU A C 1
ATOM 639 O O . LEU A 1 85 ? 10.569 -0.720 -5.916 1.00 72.81 85 LEU A O 1
ATOM 643 N N . ALA A 1 86 ? 9.665 -1.951 -4.281 1.00 76.56 86 ALA A N 1
ATOM 644 C CA . ALA A 1 86 ? 8.661 -2.585 -5.133 1.00 76.56 86 ALA A CA 1
ATOM 645 C C . ALA A 1 86 ? 7.646 -1.578 -5.701 1.00 76.56 86 ALA A C 1
ATOM 647 O O . ALA A 1 86 ? 7.298 -1.654 -6.876 1.00 76.56 86 ALA A O 1
ATOM 648 N N . PHE A 1 87 ? 7.206 -0.608 -4.897 1.00 81.56 87 PHE A N 1
ATOM 649 C CA . PHE A 1 87 ? 6.244 0.409 -5.321 1.00 81.56 87 PHE A CA 1
ATOM 650 C C . PHE A 1 87 ? 6.817 1.385 -6.357 1.00 81.56 87 PHE A C 1
ATOM 652 O O . PHE A 1 87 ? 6.093 1.821 -7.244 1.00 81.56 87 PHE A O 1
ATOM 659 N N . ILE A 1 88 ? 8.108 1.720 -6.269 1.00 80.75 88 ILE A N 1
ATOM 660 C CA . ILE A 1 88 ? 8.778 2.626 -7.214 1.00 80.75 88 ILE A CA 1
ATOM 661 C C . ILE A 1 88 ? 9.282 1.862 -8.441 1.00 80.75 88 ILE A C 1
ATOM 663 O O . ILE A 1 88 ? 9.064 2.290 -9.576 1.00 80.75 88 ILE A O 1
ATOM 667 N N . LEU A 1 89 ? 9.959 0.729 -8.232 1.00 82.38 89 LEU A N 1
ATOM 668 C CA . LEU A 1 89 ? 10.518 -0.056 -9.330 1.00 82.38 89 LEU A CA 1
ATOM 669 C C . LEU A 1 89 ? 9.447 -0.796 -10.117 1.00 82.38 89 LEU A C 1
ATOM 671 O O . LEU A 1 89 ? 9.655 -1.001 -11.303 1.00 82.38 89 LEU A O 1
ATOM 675 N N . GLY A 1 90 ? 8.325 -1.182 -9.507 1.00 84.00 90 GLY A N 1
ATOM 676 C CA . GLY A 1 90 ? 7.248 -1.897 -10.195 1.00 84.00 90 GLY A CA 1
ATOM 677 C C . GLY A 1 90 ? 6.743 -1.136 -11.426 1.00 84.00 90 GLY A C 1
ATOM 678 O O . GLY A 1 90 ? 6.908 -1.633 -12.540 1.00 84.00 90 GLY A O 1
ATOM 679 N N . PRO A 1 91 ? 6.226 0.097 -11.266 1.00 89.00 91 PRO A N 1
ATOM 680 C CA . PRO A 1 91 ? 5.775 0.915 -12.389 1.00 89.00 91 PRO A CA 1
ATOM 681 C C . PRO A 1 91 ? 6.895 1.243 -13.380 1.00 89.00 91 PRO A C 1
ATOM 683 O O . PRO A 1 91 ? 6.667 1.267 -14.587 1.00 89.00 91 PRO A O 1
ATOM 686 N N . LEU A 1 92 ? 8.121 1.481 -12.900 1.00 87.12 92 LEU A N 1
ATOM 687 C CA . LEU A 1 92 ? 9.257 1.795 -13.771 1.00 87.12 92 LEU A CA 1
ATOM 688 C C . LEU A 1 92 ? 9.663 0.593 -14.638 1.00 87.12 92 LEU A C 1
ATOM 690 O O . LEU A 1 92 ? 9.888 0.745 -15.838 1.00 87.12 92 LEU A O 1
ATOM 694 N N . ALA A 1 93 ? 9.717 -0.598 -14.044 1.00 84.19 93 ALA A N 1
ATOM 695 C CA . ALA A 1 93 ? 10.016 -1.846 -14.730 1.00 84.19 93 ALA A CA 1
ATOM 696 C C . ALA A 1 93 ? 8.903 -2.217 -15.714 1.00 84.19 93 ALA A C 1
ATOM 698 O O . ALA A 1 93 ? 9.202 -2.603 -16.842 1.00 84.19 93 ALA A O 1
ATOM 699 N N . GLU A 1 94 ? 7.635 -2.045 -15.333 1.00 86.62 94 GLU A N 1
ATOM 700 C CA . GLU A 1 94 ? 6.500 -2.267 -16.230 1.00 86.62 94 GLU A CA 1
ATOM 701 C C . GLU A 1 94 ? 6.548 -1.317 -17.432 1.00 86.62 94 GLU A C 1
ATOM 703 O O . GLU A 1 94 ? 6.399 -1.754 -18.573 1.00 86.62 94 GLU A O 1
ATOM 708 N N . ASN A 1 95 ? 6.811 -0.029 -17.198 1.00 88.44 95 ASN A N 1
ATOM 709 C CA . ASN A 1 95 ? 6.915 0.964 -18.262 1.00 88.44 95 ASN A CA 1
ATOM 710 C C . ASN A 1 95 ? 8.075 0.657 -19.213 1.00 88.44 95 ASN A C 1
ATOM 712 O O . ASN A 1 95 ? 7.887 0.681 -20.429 1.00 88.44 95 ASN A O 1
ATOM 716 N N . ALA A 1 96 ? 9.249 0.308 -18.681 1.00 83.44 96 ALA A N 1
ATOM 717 C CA . ALA A 1 96 ? 10.397 -0.090 -19.490 1.00 83.44 96 ALA A CA 1
ATOM 718 C C . ALA A 1 96 ? 10.101 -1.362 -20.305 1.00 83.44 96 ALA A C 1
ATOM 720 O O . ALA A 1 96 ? 10.360 -1.411 -21.507 1.00 83.44 96 ALA A O 1
ATOM 721 N N . PHE A 1 97 ? 9.487 -2.370 -19.683 1.00 82.19 97 PHE A N 1
ATOM 722 C CA . PHE A 1 97 ? 9.109 -3.616 -20.347 1.00 82.19 97 PHE A CA 1
ATOM 723 C C . PHE A 1 97 ? 8.091 -3.383 -21.469 1.00 82.19 97 PHE A C 1
ATOM 725 O O . PHE A 1 97 ? 8.251 -3.881 -22.585 1.00 82.19 97 PHE A O 1
ATOM 732 N N . ARG A 1 98 ? 7.075 -2.558 -21.203 1.00 84.62 98 ARG A N 1
ATOM 733 C CA . ARG A 1 98 ? 6.063 -2.154 -22.182 1.00 84.62 98 ARG A CA 1
ATOM 734 C C . ARG A 1 98 ? 6.694 -1.412 -23.358 1.00 84.62 98 ARG A C 1
ATOM 736 O O . ARG A 1 98 ? 6.361 -1.712 -24.501 1.00 84.62 98 ARG A O 1
ATOM 743 N N . GLN A 1 99 ? 7.628 -0.495 -23.103 1.00 85.00 99 GLN A N 1
ATOM 74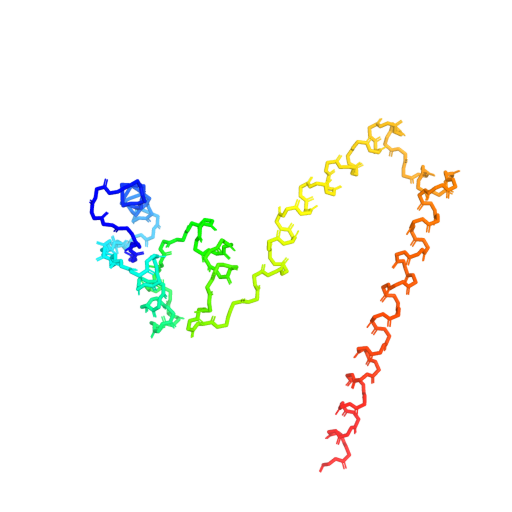4 C CA . GLN A 1 99 ? 8.365 0.209 -24.155 1.00 85.00 99 GLN A CA 1
ATOM 745 C C . GLN A 1 99 ? 9.176 -0.755 -25.027 1.00 85.00 99 GLN A C 1
ATOM 747 O O . GLN A 1 99 ? 9.120 -0.656 -26.253 1.00 85.00 99 GLN A O 1
ATOM 752 N N . CYS A 1 100 ? 9.860 -1.731 -24.423 1.00 80.19 100 CYS A N 1
ATOM 753 C CA . CYS A 1 100 ? 10.578 -2.763 -25.170 1.00 80.19 100 CYS A CA 1
ATOM 754 C C . CYS A 1 100 ? 9.640 -3.583 -26.069 1.00 80.19 100 CYS A C 1
ATOM 756 O O . CYS A 1 100 ? 9.971 -3.835 -27.227 1.00 80.19 100 CYS A O 1
ATOM 758 N N . LEU A 1 101 ? 8.462 -3.967 -25.570 1.00 79.62 101 LEU A N 1
ATOM 759 C CA . LEU A 1 101 ? 7.492 -4.740 -26.349 1.00 79.62 101 LEU A CA 1
ATOM 760 C C . LEU A 1 101 ? 6.864 -3.930 -27.486 1.00 79.62 101 LEU A C 1
ATOM 762 O O . LEU A 1 101 ? 6.729 -4.456 -28.588 1.00 79.62 101 LEU A O 1
ATOM 766 N N . ILE A 1 102 ? 6.535 -2.657 -27.261 1.00 83.50 102 ILE A N 1
ATOM 767 C CA . ILE A 1 102 ? 6.016 -1.767 -28.311 1.00 83.50 102 ILE A CA 1
ATOM 768 C C . ILE A 1 102 ? 7.064 -1.588 -29.415 1.00 83.50 102 ILE A C 1
ATOM 770 O O . ILE A 1 102 ? 6.752 -1.748 -30.594 1.00 83.50 102 ILE A O 1
ATOM 774 N N . MET A 1 103 ? 8.323 -1.338 -29.042 1.00 79.38 103 MET A N 1
ATOM 775 C CA . MET A 1 103 ? 9.419 -1.165 -30.000 1.00 79.38 103 MET A CA 1
ATOM 776 C C . MET A 1 103 ? 9.752 -2.457 -30.765 1.00 79.38 103 MET A C 1
ATOM 778 O O . MET A 1 103 ? 10.308 -2.404 -31.859 1.00 79.38 103 MET A O 1
ATOM 782 N N . SER A 1 104 ? 9.382 -3.615 -30.212 1.00 76.88 104 SER A N 1
ATOM 783 C CA . SER A 1 104 ? 9.571 -4.932 -30.820 1.00 76.88 104 SER A CA 1
ATOM 784 C C . SER A 1 104 ? 8.332 -5.494 -31.531 1.00 76.88 104 SER A C 1
ATOM 786 O O . SER A 1 104 ? 8.335 -6.674 -31.893 1.00 76.88 104 SER A O 1
ATOM 788 N N . GLN A 1 105 ? 7.259 -4.709 -31.690 1.00 77.62 105 GLN A N 1
ATOM 789 C CA . GLN A 1 105 ? 5.978 -5.177 -32.247 1.00 77.62 105 GLN A CA 1
ATOM 790 C C . GLN A 1 105 ? 5.410 -6.418 -31.519 1.00 77.62 105 GLN A C 1
ATOM 792 O O . GLN A 1 105 ? 4.836 -7.311 -32.134 1.00 77.62 105 GLN A O 1
ATOM 797 N N . GLY A 1 106 ? 5.606 -6.511 -30.199 1.00 70.75 106 GLY A N 1
ATOM 798 C CA . GLY A 1 106 ? 5.130 -7.629 -29.375 1.00 70.75 106 GLY A CA 1
ATOM 799 C C . GLY A 1 106 ? 5.972 -8.908 -29.451 1.00 70.75 106 GLY A C 1
ATOM 800 O O . GLY A 1 106 ? 5.608 -9.912 -28.844 1.00 70.75 106 GLY A O 1
ATOM 801 N N . ASN A 1 107 ? 7.107 -8.899 -30.156 1.00 74.31 107 ASN A N 1
ATOM 802 C CA . ASN A 1 107 ? 7.952 -10.082 -30.288 1.00 74.31 107 ASN A CA 1
ATOM 803 C C . ASN A 1 107 ? 8.913 -10.257 -29.091 1.00 74.31 107 ASN A C 1
ATOM 805 O O . ASN A 1 107 ? 9.918 -9.561 -28.962 1.00 74.31 107 ASN A O 1
ATOM 809 N N . TYR A 1 108 ? 8.647 -11.246 -28.234 1.00 70.31 108 TYR A N 1
ATOM 810 C CA . TYR A 1 108 ? 9.500 -11.591 -27.085 1.00 70.31 108 TYR A CA 1
ATOM 811 C C . TYR A 1 108 ? 10.917 -12.050 -27.479 1.00 70.31 108 TYR A C 1
ATOM 813 O O . TYR A 1 108 ? 11.833 -12.010 -26.656 1.00 70.31 108 TYR A O 1
ATOM 821 N N . PHE A 1 109 ? 11.138 -12.428 -28.743 1.00 70.31 109 PHE A N 1
ATOM 822 C CA . PHE A 1 109 ? 12.444 -12.857 -29.252 1.00 70.31 109 PHE A CA 1
ATOM 823 C C . PHE A 1 109 ? 13.487 -11.723 -29.291 1.00 70.31 109 PHE A C 1
ATOM 825 O O . PHE A 1 109 ? 14.674 -11.982 -29.502 1.00 70.31 109 PHE A O 1
ATOM 832 N N . ILE A 1 110 ? 13.102 -10.465 -29.032 1.00 68.38 110 ILE A N 1
ATOM 833 C CA . ILE A 1 110 ? 14.045 -9.338 -28.925 1.00 68.38 110 ILE A CA 1
ATOM 834 C C . ILE A 1 110 ? 14.997 -9.462 -27.735 1.00 68.38 110 ILE A C 1
ATOM 836 O O . ILE A 1 110 ? 16.143 -9.023 -27.815 1.00 68.38 110 ILE A O 1
ATOM 840 N N . PHE A 1 111 ? 14.553 -10.112 -26.656 1.00 68.75 111 PHE A N 1
ATOM 841 C CA . PHE A 1 111 ? 15.376 -10.327 -25.467 1.00 68.75 111 PHE A CA 1
ATOM 842 C C . PHE A 1 111 ? 16.484 -11.366 -25.700 1.00 68.75 111 PHE A C 1
ATOM 844 O O . PHE A 1 111 ? 17.491 -11.343 -24.998 1.00 68.75 111 PHE A O 1
ATOM 851 N N . LEU A 1 112 ? 16.324 -12.236 -26.706 1.00 67.62 112 LEU A N 1
ATOM 852 C CA . LEU A 1 112 ? 17.289 -13.280 -27.071 1.00 67.62 112 LEU A CA 1
ATOM 853 C C . LEU A 1 112 ? 18.139 -12.916 -28.296 1.00 67.62 112 LEU A C 1
ATOM 855 O O . LEU A 1 112 ? 19.277 -13.355 -28.408 1.00 67.62 112 LEU A O 1
ATOM 859 N N . SER A 1 113 ? 17.605 -12.112 -29.216 1.00 67.12 113 SER A N 1
ATOM 860 C CA . SER A 1 113 ? 18.299 -11.741 -30.459 1.00 67.12 113 SER A CA 1
ATOM 861 C C . SER A 1 113 ? 19.211 -10.519 -30.318 1.00 67.12 113 SER A C 1
ATOM 863 O O . SER A 1 113 ? 20.139 -10.349 -31.109 1.00 67.12 113 SER A O 1
ATOM 865 N N . ARG A 1 114 ? 18.980 -9.653 -29.321 1.00 75.19 114 ARG A N 1
ATOM 866 C CA . ARG A 1 114 ? 19.820 -8.474 -29.066 1.00 75.19 114 ARG A CA 1
ATOM 867 C C . ARG A 1 114 ? 20.948 -8.833 -28.079 1.00 75.19 114 ARG A C 1
ATOM 869 O O . ARG A 1 114 ? 20.663 -9.381 -27.016 1.00 75.19 114 ARG A O 1
ATOM 876 N N . PRO A 1 115 ? 22.212 -8.458 -28.356 1.00 73.19 115 PRO A N 1
ATOM 877 C CA . PRO A 1 115 ? 23.343 -8.811 -27.493 1.00 73.19 115 PRO A CA 1
ATOM 878 C C . PRO A 1 115 ? 23.277 -8.145 -26.107 1.00 73.19 115 PRO A C 1
ATOM 880 O O . PRO A 1 115 ? 23.651 -8.763 -25.115 1.00 73.19 115 PRO A O 1
ATOM 883 N N . PHE A 1 116 ? 22.750 -6.918 -26.001 1.00 77.81 116 PHE A N 1
ATOM 884 C CA . PHE A 1 116 ? 22.704 -6.181 -24.728 1.00 77.81 116 PHE A CA 1
ATOM 885 C C . PHE A 1 116 ? 21.700 -6.747 -23.698 1.00 77.81 116 PHE A C 1
ATOM 887 O O . PHE A 1 116 ? 22.111 -6.990 -22.561 1.00 77.81 116 PHE A O 1
ATOM 894 N N . PRO A 1 117 ? 20.418 -7.011 -24.037 1.00 79.12 117 PRO A N 1
ATOM 895 C CA . PRO A 1 117 ? 19.471 -7.627 -23.104 1.00 79.12 117 PRO A CA 1
ATOM 896 C C . PRO A 1 117 ? 19.886 -9.028 -22.658 1.00 79.12 117 PRO A C 1
ATOM 898 O O . PRO A 1 117 ? 19.701 -9.368 -21.494 1.00 79.12 117 PRO A O 1
ATOM 901 N N . LEU A 1 118 ? 20.490 -9.819 -23.551 1.00 81.19 118 LEU A N 1
ATOM 902 C CA . LEU A 1 118 ? 20.941 -11.171 -23.234 1.00 81.19 118 LEU A CA 1
ATOM 903 C C . LEU A 1 118 ? 22.052 -11.161 -22.173 1.00 81.19 118 LEU A C 1
ATOM 905 O O . LEU A 1 118 ? 21.992 -11.942 -21.228 1.00 81.19 118 LEU A O 1
ATOM 909 N N . ILE A 1 119 ? 23.013 -10.233 -22.267 1.00 84.19 119 ILE A N 1
ATOM 910 C CA . ILE A 1 119 ? 24.059 -10.045 -21.244 1.00 84.19 119 ILE A CA 1
ATOM 911 C C . ILE A 1 119 ? 23.450 -9.608 -19.904 1.00 84.19 119 ILE A C 1
ATOM 913 O O . ILE A 1 119 ? 23.820 -10.122 -18.850 1.00 84.19 119 ILE A O 1
ATOM 917 N N . ALA A 1 120 ? 22.489 -8.683 -19.919 1.00 81.81 120 ALA A N 1
ATOM 918 C CA . ALA A 1 120 ? 21.818 -8.256 -18.693 1.00 81.81 120 ALA A CA 1
ATOM 919 C C . ALA A 1 120 ? 21.039 -9.412 -18.034 1.00 81.81 120 ALA A C 1
ATOM 921 O O . ALA A 1 120 ? 21.079 -9.571 -16.813 1.00 81.81 120 ALA A O 1
ATOM 922 N N . LEU A 1 121 ? 20.375 -10.253 -18.835 1.00 83.38 121 LEU A N 1
ATOM 923 C CA . LEU A 1 121 ? 19.592 -11.392 -18.357 1.00 83.38 121 LEU A CA 1
ATOM 924 C C . LEU A 1 121 ? 20.478 -12.498 -17.767 1.00 83.38 121 LEU A C 1
ATOM 926 O O . LEU A 1 121 ? 20.129 -13.083 -16.742 1.00 83.38 121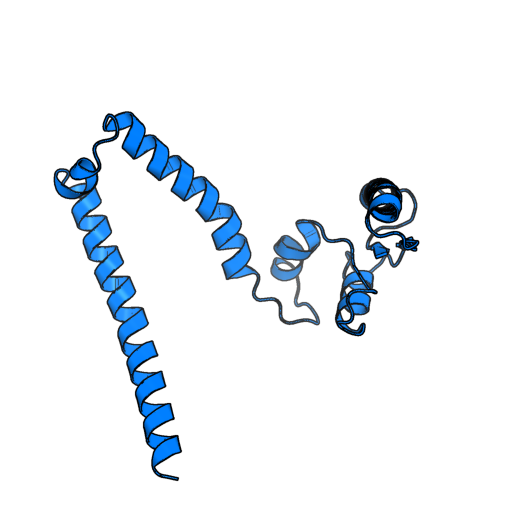 LEU A O 1
ATOM 930 N N . THR A 1 122 ? 21.636 -12.770 -18.375 1.00 84.75 122 THR A N 1
ATOM 931 C CA . THR A 1 122 ? 22.591 -13.759 -17.854 1.00 84.75 122 THR A CA 1
ATOM 932 C C . THR A 1 122 ? 23.225 -13.297 -16.545 1.00 84.75 122 THR A C 1
ATOM 934 O O . THR A 1 122 ? 23.301 -14.088 -15.605 1.00 84.75 122 THR A O 1
ATOM 937 N N . ILE A 1 123 ? 23.597 -12.016 -16.427 1.00 88.44 123 ILE A N 1
ATOM 938 C CA . ILE A 1 123 ? 24.086 -11.432 -15.167 1.00 88.44 123 ILE A CA 1
ATOM 939 C C . ILE A 1 123 ? 23.000 -11.499 -14.086 1.00 88.44 123 ILE A C 1
ATOM 941 O O . ILE A 1 123 ? 23.281 -11.905 -12.957 1.00 88.44 123 ILE A O 1
ATOM 945 N N . ALA A 1 124 ? 21.754 -11.156 -14.422 1.00 84.56 124 ALA A N 1
ATOM 946 C CA . ALA A 1 124 ? 20.635 -11.224 -13.487 1.00 84.56 124 ALA A CA 1
ATOM 947 C C . ALA A 1 124 ? 20.390 -12.657 -12.992 1.00 84.56 124 ALA A C 1
ATOM 949 O O . ALA A 1 124 ? 20.281 -12.874 -11.787 1.00 84.56 124 ALA A O 1
ATOM 950 N N . LEU A 1 125 ? 20.376 -13.646 -13.892 1.00 87.94 125 LEU A N 1
ATOM 951 C CA . LEU A 1 125 ? 20.246 -15.061 -13.534 1.00 87.94 125 LEU A CA 1
ATOM 952 C C . LEU A 1 125 ? 21.409 -15.544 -12.662 1.00 87.94 125 LEU A C 1
ATOM 954 O O . LEU A 1 125 ? 21.182 -16.266 -11.693 1.00 87.94 125 LEU A O 1
ATOM 958 N N . PHE A 1 126 ? 22.638 -15.117 -12.958 1.00 89.69 126 PHE A N 1
ATOM 959 C CA . PHE A 1 126 ? 23.816 -15.457 -12.162 1.00 89.69 126 PHE A CA 1
ATOM 960 C C . PHE A 1 126 ? 23.742 -14.879 -10.741 1.00 89.69 126 PHE A C 1
ATOM 962 O O . PHE A 1 126 ? 23.980 -15.596 -9.768 1.00 89.69 126 PHE A O 1
ATOM 969 N N . LEU A 1 127 ? 23.358 -13.607 -10.596 1.00 86.62 127 LEU A N 1
ATOM 970 C CA . LEU A 1 127 ? 23.157 -12.971 -9.290 1.00 86.62 127 LEU A CA 1
ATOM 971 C C . LEU A 1 127 ? 21.994 -13.603 -8.518 1.00 86.62 127 LEU A C 1
ATOM 973 O O . LEU A 1 127 ? 22.088 -13.825 -7.314 1.00 86.62 127 LEU A O 1
ATOM 977 N N . PHE A 1 128 ? 20.905 -13.935 -9.203 1.00 84.75 128 PHE A N 1
ATOM 978 C CA . PHE A 1 128 ? 19.752 -14.567 -8.575 1.00 84.75 128 PHE A CA 1
ATOM 979 C C . PHE A 1 128 ? 20.100 -15.974 -8.073 1.00 84.75 128 PHE A C 1
ATOM 981 O O . PHE A 1 128 ? 19.824 -16.317 -6.921 1.00 84.75 128 PHE A O 1
ATOM 988 N N . ALA A 1 129 ? 20.798 -16.764 -8.893 1.00 83.69 129 ALA A N 1
ATOM 989 C CA . ALA A 1 129 ? 21.307 -18.073 -8.507 1.00 83.69 129 ALA A CA 1
ATOM 990 C C . ALA A 1 129 ? 22.295 -17.977 -7.334 1.00 83.69 129 ALA A C 1
ATOM 992 O O . ALA A 1 129 ? 22.185 -18.755 -6.384 1.00 83.69 129 ALA A O 1
ATOM 993 N N . SER A 1 130 ? 23.215 -17.006 -7.346 1.00 84.62 130 SER A N 1
ATOM 994 C CA . SER A 1 130 ? 24.203 -16.839 -6.272 1.00 84.62 130 SER A CA 1
ATOM 995 C C . SER A 1 130 ? 23.574 -16.486 -4.921 1.00 84.62 130 SER A C 1
ATOM 997 O O . SER A 1 130 ? 24.095 -16.910 -3.894 1.00 84.62 130 SER A O 1
ATOM 999 N N . GLN A 1 131 ? 22.435 -15.789 -4.901 1.00 76.56 131 GLN A N 1
ATOM 1000 C CA . GLN A 1 131 ? 21.715 -15.443 -3.669 1.00 76.56 131 GLN A CA 1
ATOM 1001 C C . GLN A 1 131 ? 20.773 -16.560 -3.189 1.00 76.56 131 GLN A C 1
ATOM 1003 O O . GLN A 1 131 ? 20.641 -16.807 -1.987 1.00 76.56 131 GLN A O 1
ATOM 1008 N N . ILE A 1 132 ? 20.131 -17.282 -4.110 1.00 78.00 132 ILE A N 1
ATOM 1009 C CA . ILE A 1 132 ? 19.117 -18.288 -3.765 1.00 78.00 132 ILE A CA 1
ATOM 1010 C C . ILE A 1 132 ? 19.717 -19.649 -3.423 1.00 78.00 132 ILE A C 1
ATOM 1012 O O . ILE A 1 132 ? 19.254 -20.287 -2.473 1.00 78.00 132 ILE A O 1
ATOM 1016 N N . LEU A 1 133 ? 20.770 -20.092 -4.118 1.00 74.69 133 LEU A N 1
ATOM 1017 C CA . LEU A 1 133 ? 21.442 -21.360 -3.808 1.00 74.69 133 LEU A CA 1
ATOM 1018 C C . LEU A 1 133 ? 21.890 -21.465 -2.336 1.00 74.69 133 LEU A C 1
ATOM 1020 O O . LEU A 1 133 ? 21.589 -22.487 -1.711 1.00 74.69 133 LEU A O 1
ATOM 1024 N N . PRO A 1 134 ? 22.574 -20.469 -1.737 1.00 73.12 134 PRO A N 1
ATOM 1025 C CA . PRO A 1 134 ? 22.968 -20.544 -0.332 1.00 73.12 134 PRO A CA 1
ATOM 1026 C C . PRO A 1 134 ? 21.771 -20.484 0.624 1.00 73.12 134 PRO A C 1
ATOM 1028 O O . PRO A 1 134 ? 21.779 -21.187 1.632 1.00 73.12 134 PRO A O 1
ATOM 1031 N N . SER A 1 135 ? 20.714 -19.732 0.299 1.00 64.69 135 SER A N 1
ATOM 1032 C CA . SER A 1 135 ? 19.494 -19.661 1.120 1.00 64.69 135 SER A CA 1
ATOM 1033 C C . SER A 1 135 ? 18.739 -20.999 1.159 1.00 64.69 135 SER A C 1
ATOM 1035 O O . SER A 1 135 ? 18.349 -21.473 2.229 1.00 64.69 135 SER A O 1
ATOM 1037 N N . ILE A 1 136 ? 18.621 -21.681 0.013 1.00 68.00 136 ILE A N 1
ATOM 1038 C CA . ILE A 1 136 ? 18.005 -23.014 -0.078 1.00 68.00 136 ILE A CA 1
ATOM 1039 C C . ILE A 1 136 ? 18.878 -24.070 0.613 1.00 68.00 136 ILE A C 1
ATOM 1041 O O . ILE A 1 136 ? 18.359 -24.906 1.352 1.00 68.00 136 ILE A O 1
ATOM 1045 N N . ARG A 1 137 ? 20.206 -24.027 0.430 1.00 65.94 137 ARG A N 1
ATOM 1046 C CA . ARG A 1 137 ? 21.138 -24.953 1.101 1.00 65.94 137 ARG A CA 1
ATOM 1047 C C . ARG A 1 137 ? 21.123 -24.787 2.622 1.00 65.94 137 ARG A C 1
ATOM 1049 O O . ARG A 1 137 ? 21.141 -25.787 3.333 1.00 65.94 137 ARG A O 1
ATOM 1056 N N . LYS A 1 138 ? 21.037 -23.549 3.122 1.00 66.69 138 LYS A N 1
ATOM 1057 C CA . LYS A 1 138 ? 20.941 -23.257 4.560 1.00 66.69 138 LYS A CA 1
ATOM 1058 C C . LYS A 1 138 ? 19.625 -23.764 5.153 1.00 66.69 138 LYS A C 1
ATOM 1060 O O . LYS A 1 138 ? 19.649 -24.395 6.201 1.00 66.69 138 LYS A O 1
ATOM 1065 N N . ARG A 1 139 ? 18.496 -23.574 4.456 1.00 60.66 139 ARG A N 1
ATOM 1066 C CA . ARG A 1 139 ? 17.196 -24.137 4.870 1.00 60.66 139 ARG A CA 1
ATOM 1067 C C . ARG A 1 139 ? 17.200 -25.667 4.903 1.00 60.66 139 ARG A C 1
ATOM 1069 O O . ARG A 1 139 ? 16.653 -26.238 5.834 1.00 60.66 139 ARG A O 1
ATOM 1076 N N . ARG A 1 140 ? 17.847 -26.328 3.935 1.00 62.97 140 ARG A N 1
ATOM 1077 C CA . ARG A 1 140 ? 17.958 -27.798 3.910 1.00 62.97 140 ARG A CA 1
ATOM 1078 C C . ARG A 1 140 ? 18.805 -28.362 5.057 1.00 62.97 140 ARG A C 1
ATOM 1080 O O . ARG A 1 140 ? 18.436 -29.398 5.587 1.00 62.97 140 ARG A O 1
ATOM 1087 N N . ARG A 1 141 ? 19.888 -27.685 5.468 1.00 62.94 141 ARG A N 1
ATOM 1088 C CA . ARG A 1 141 ? 20.689 -28.104 6.640 1.00 62.94 141 ARG A CA 1
ATOM 1089 C C . ARG A 1 141 ? 19.909 -28.009 7.949 1.00 62.94 141 ARG A C 1
ATOM 1091 O O . ARG A 1 141 ? 19.943 -28.946 8.726 1.00 62.94 141 ARG A O 1
ATOM 1098 N N . ILE A 1 142 ? 19.164 -26.920 8.144 1.00 65.69 142 ILE A N 1
ATOM 1099 C CA . ILE A 1 142 ? 18.358 -26.719 9.360 1.00 65.69 142 ILE A CA 1
ATOM 1100 C C . ILE A 1 142 ? 17.260 -27.786 9.480 1.00 65.69 142 ILE A C 1
ATOM 1102 O O . ILE A 1 142 ? 16.983 -28.255 10.572 1.00 65.69 142 ILE A O 1
ATOM 1106 N N . ILE A 1 143 ? 16.643 -28.186 8.364 1.00 66.44 143 ILE A N 1
ATOM 1107 C CA . ILE A 1 143 ? 15.620 -29.243 8.371 1.00 66.44 143 ILE A CA 1
ATOM 1108 C C . ILE A 1 143 ? 16.244 -30.613 8.678 1.00 66.44 143 ILE A C 1
ATOM 1110 O O . ILE A 1 143 ? 15.666 -31.363 9.451 1.00 66.44 143 ILE A O 1
ATOM 1114 N N . ALA A 1 144 ? 17.436 -30.907 8.145 1.00 66.56 144 ALA A N 1
ATOM 1115 C CA . ALA A 1 144 ? 18.145 -32.153 8.440 1.00 66.56 144 ALA A CA 1
ATOM 1116 C C . ALA A 1 144 ? 18.579 -32.260 9.918 1.00 66.56 144 ALA A C 1
ATOM 1118 O O . ALA A 1 144 ? 18.474 -33.328 10.500 1.00 66.56 144 ALA A O 1
ATOM 1119 N N . GLU A 1 145 ? 18.996 -31.154 10.547 1.00 67.31 145 GLU A N 1
ATOM 1120 C CA . GLU A 1 145 ? 19.357 -31.123 11.978 1.00 67.31 145 GLU A CA 1
ATOM 1121 C C . GLU A 1 145 ? 18.144 -31.323 12.913 1.00 67.31 145 GLU A C 1
ATOM 1123 O O . GLU A 1 145 ? 18.296 -31.841 14.017 1.00 67.31 145 GLU A O 1
ATOM 1128 N N . ILE A 1 146 ? 16.935 -30.942 12.478 1.00 64.75 146 ILE A N 1
ATOM 1129 C CA . ILE A 1 146 ? 15.683 -31.137 13.238 1.00 64.75 146 ILE A CA 1
ATOM 1130 C C . ILE A 1 146 ? 15.170 -32.581 13.133 1.00 64.75 146 ILE A C 1
ATOM 1132 O O . ILE A 1 146 ? 14.473 -33.041 14.028 1.00 64.75 146 ILE A O 1
ATOM 1136 N N . GLU A 1 147 ? 15.496 -33.295 12.055 1.00 61.03 147 GLU A N 1
ATOM 1137 C CA . GLU A 1 147 ? 15.062 -34.683 11.833 1.00 61.03 147 GLU A CA 1
ATOM 1138 C C . GLU A 1 147 ? 15.961 -35.708 12.560 1.00 61.03 147 GLU A C 1
ATOM 1140 O O . GLU A 1 147 ? 15.561 -36.854 12.747 1.00 61.03 147 GLU A O 1
ATOM 1145 N N . GLU A 1 148 ? 17.154 -35.289 13.004 1.00 58.00 148 GLU A N 1
ATOM 1146 C CA . GLU A 1 148 ? 18.143 -36.115 13.720 1.00 58.00 148 GLU A CA 1
ATOM 1147 C C . GLU A 1 148 ? 18.134 -35.907 15.259 1.00 58.00 148 GLU A C 1
ATOM 1149 O O . GLU A 1 148 ? 18.872 -36.591 15.969 1.00 58.00 148 GLU A O 1
ATOM 1154 N N . SER A 1 149 ? 17.297 -34.993 15.782 1.00 49.28 149 SER A N 1
ATOM 1155 C CA . SER A 1 149 ? 17.123 -34.694 17.225 1.00 49.28 149 SER A CA 1
ATOM 1156 C C . SER A 1 149 ? 15.802 -35.227 17.778 1.00 49.28 149 SER A C 1
ATOM 1158 O O . SER A 1 149 ? 15.797 -35.676 18.947 1.00 49.28 149 SER A O 1
#

Foldseek 3Di:
DEEADDDPDPRNVVVVVVQVVVCVVVVDHQDYHYDYDDQSLRSVVVLVPDDPPPNRDYDDDPCVLPPPVVVDPHPDDDPSVVVVCCVVVVVVVVVVVVVVCVVVVNDPCCCVPDPVNVVVVVVVVVVVCVVVVVVVVVVVVVVVVVVVD

Radius of gyration: 23.4 Å; chains: 1; bounding box: 48×56×52 Å